Protein AF-A0A1X2F2D3-F1 (afdb_monomer_lite)

Organism: NCBI:txid59750

Radius of gyration: 17.45 Å; chains: 1; bounding box: 30×49×47 Å

Foldseek 3Di:
DDDDDDDPPPPPPDPVNVVVVVCVVVLQEDEPVDPDRDPNNQWYWDQDPVRDIDIDGDDPPDD

Secondary structure (DSSP, 8-state):
--------TTS---HHHH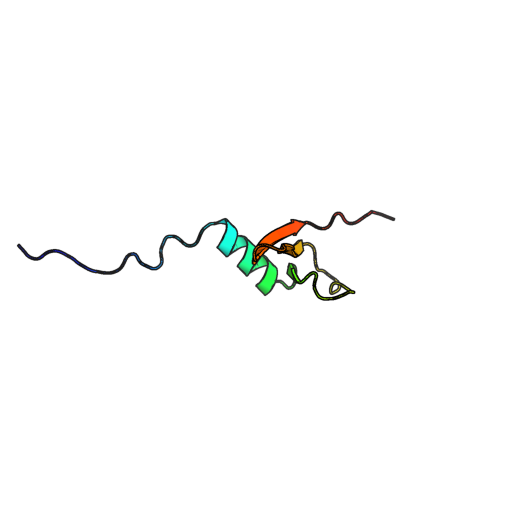HHHHHHHTT-EEETTSSSPPTT--EEEEE-TTS-EEEEE------

Sequence (63 aa):
MSRLTTKRDDADRSEKELFEESLREHGQLANSESEELPPGATHEETTDETGERTVRRKRMSAF

Structure (mmCIF, N/CA/C/O backbone):
data_AF-A0A1X2F2D3-F1
#
_entry.id   AF-A0A1X2F2D3-F1
#
loop_
_atom_site.group_PDB
_atom_site.id
_atom_site.type_symbol
_atom_site.label_atom_id
_atom_site.label_alt_id
_atom_site.label_comp_id
_atom_site.label_asym_id
_atom_site.label_entity_id
_atom_site.label_seq_id
_atom_site.pdbx_PDB_ins_code
_atom_site.Cartn_x
_atom_site.Cartn_y
_atom_site.Cartn_z
_atom_site.occupancy
_atom_site.B_iso_or_equiv
_atom_site.auth_seq_id
_atom_site.auth_comp_id
_atom_site.auth_asym_id
_atom_site.auth_atom_id
_atom_site.pdbx_PDB_model_num
ATOM 1 N N . MET A 1 1 ? -12.732 32.241 34.035 1.00 44.34 1 MET A N 1
ATOM 2 C CA . MET A 1 1 ? -11.856 31.087 33.739 1.00 44.34 1 MET A CA 1
ATOM 3 C C . MET A 1 1 ? -12.202 30.581 32.347 1.00 44.34 1 MET A C 1
ATOM 5 O O . MET A 1 1 ? -13.218 29.917 32.188 1.00 44.34 1 MET A O 1
ATOM 9 N N . SER A 1 2 ? -11.434 30.983 31.334 1.00 46.12 2 SER A N 1
ATOM 10 C CA . SER A 1 2 ? -11.706 30.638 29.932 1.00 46.12 2 SER A CA 1
ATOM 11 C C . SER A 1 2 ? -11.153 29.249 29.621 1.00 46.12 2 SER A C 1
ATOM 13 O O . SER A 1 2 ? -9.964 29.003 29.814 1.00 46.12 2 SER A O 1
ATOM 15 N N . ARG A 1 3 ? -12.019 28.330 29.177 1.00 56.75 3 ARG A N 1
ATOM 16 C CA . ARG A 1 3 ? -11.616 27.001 28.704 1.00 56.75 3 ARG A CA 1
ATOM 17 C C . ARG A 1 3 ? -10.894 27.146 27.368 1.00 56.75 3 ARG A C 1
ATOM 19 O O . ARG A 1 3 ? -11.474 27.609 26.390 1.00 56.75 3 ARG A O 1
ATOM 26 N N . LEU A 1 4 ? -9.632 26.737 27.367 1.00 54.00 4 LEU A N 1
ATOM 27 C CA . LEU A 1 4 ? -8.797 26.562 26.190 1.00 54.00 4 LEU A CA 1
ATOM 28 C C . LEU A 1 4 ? -9.427 25.464 25.316 1.00 54.00 4 LEU A C 1
ATOM 30 O O . LEU A 1 4 ? -9.431 24.296 25.692 1.00 54.00 4 LEU A O 1
ATOM 34 N N . THR A 1 5 ? -10.016 25.850 24.188 1.00 71.25 5 THR A N 1
ATOM 35 C CA . THR A 1 5 ? -10.515 24.932 23.158 1.00 71.25 5 THR A CA 1
ATOM 36 C C . THR A 1 5 ? -9.738 25.228 21.891 1.00 71.25 5 THR A C 1
ATOM 38 O O . THR A 1 5 ? -10.109 26.087 21.098 1.00 71.25 5 THR A O 1
ATOM 41 N N . THR A 1 6 ? -8.605 24.558 21.717 1.00 57.25 6 THR A N 1
ATOM 42 C CA . THR A 1 6 ? -7.873 24.661 20.458 1.00 57.25 6 THR A CA 1
ATOM 43 C C . THR A 1 6 ? -7.178 23.345 20.149 1.00 57.25 6 THR A C 1
ATOM 45 O O . THR A 1 6 ? -6.158 23.015 20.743 1.00 57.25 6 THR A O 1
ATOM 48 N N . LYS A 1 7 ? -7.801 22.627 19.207 1.00 53.31 7 LYS A N 1
ATOM 49 C CA . LYS A 1 7 ? -7.200 21.781 18.171 1.00 53.31 7 LYS A CA 1
ATOM 50 C C . LYS A 1 7 ? -6.169 20.752 18.643 1.00 53.31 7 LYS A C 1
ATOM 52 O O . LYS A 1 7 ? -4.980 21.041 18.721 1.00 53.31 7 LYS A O 1
ATOM 57 N N . ARG A 1 8 ? -6.623 19.515 18.839 1.00 52.06 8 ARG A N 1
ATOM 58 C CA . ARG A 1 8 ? -5.767 18.318 18.747 1.00 52.06 8 ARG A CA 1
ATOM 59 C C . ARG A 1 8 ? -6.317 17.339 17.708 1.00 52.06 8 ARG A C 1
ATOM 61 O O . ARG A 1 8 ? -6.252 16.139 17.911 1.00 52.06 8 ARG A O 1
ATOM 68 N N . ASP A 1 9 ? -6.884 17.850 16.621 1.00 51.66 9 ASP A N 1
ATOM 69 C CA . ASP A 1 9 ? -7.534 17.001 15.615 1.00 51.66 9 ASP A CA 1
ATOM 70 C C . ASP A 1 9 ? -6.559 16.423 14.566 1.00 51.66 9 ASP A C 1
ATOM 72 O O . ASP A 1 9 ? -6.988 15.664 13.711 1.00 51.66 9 ASP A O 1
ATOM 76 N N . ASP A 1 10 ? -5.253 16.718 14.644 1.00 53.59 10 ASP A N 1
ATOM 77 C CA . ASP A 1 10 ? -4.250 16.278 13.648 1.00 53.59 10 ASP A CA 1
ATOM 78 C C . ASP A 1 10 ? -3.163 15.326 14.198 1.00 53.59 10 ASP A C 1
ATOM 80 O O . ASP A 1 10 ? -2.245 14.953 13.473 1.00 53.59 10 ASP A O 1
ATOM 84 N N . ALA A 1 11 ? -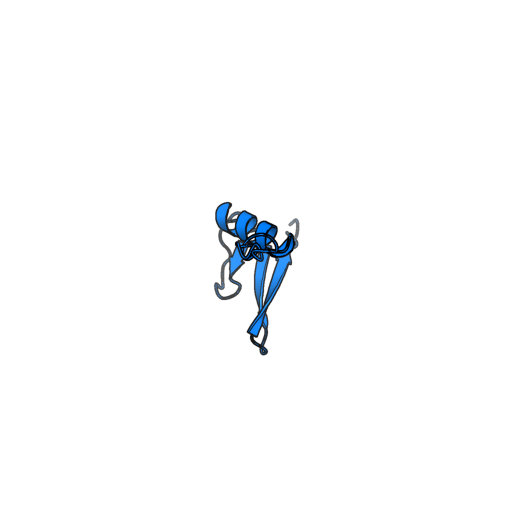3.210 14.938 15.479 1.00 54.00 11 ALA A N 1
ATOM 85 C CA . ALA A 1 11 ? -2.074 14.272 16.140 1.00 54.00 11 ALA A CA 1
ATOM 86 C C . ALA A 1 11 ? -2.186 12.743 16.296 1.00 54.00 11 ALA A C 1
ATOM 88 O O . ALA A 1 11 ? -1.260 12.141 16.829 1.00 54.00 11 ALA A O 1
ATOM 89 N N . ASP A 1 12 ? -3.275 12.121 15.839 1.00 59.09 12 ASP A N 1
ATOM 90 C CA . ASP A 1 12 ? -3.518 10.674 15.988 1.00 59.09 12 ASP A CA 1
ATOM 91 C C . ASP A 1 12 ? -3.603 9.959 14.629 1.00 59.09 12 ASP A C 1
ATOM 93 O O . ASP A 1 12 ? -4.353 9.001 14.448 1.00 59.09 12 ASP A O 1
ATOM 97 N N . ARG A 1 13 ? -2.823 10.415 13.639 1.00 62.25 13 ARG A N 1
ATOM 98 C CA . ARG A 1 13 ? -2.576 9.578 12.459 1.00 62.25 13 ARG A CA 1
ATOM 99 C C . ARG A 1 13 ? -1.761 8.381 12.928 1.00 62.25 13 ARG A C 1
ATOM 101 O O . ARG A 1 13 ? -0.674 8.546 13.483 1.00 62.25 13 ARG A O 1
ATOM 108 N N . SER A 1 14 ? -2.307 7.183 12.764 1.00 80.56 14 SER A N 1
ATOM 109 C CA . SER A 1 14 ? -1.651 5.978 13.268 1.00 80.56 14 SER A CA 1
ATOM 110 C C . SER A 1 14 ? -0.310 5.769 12.553 1.00 80.56 14 SER A C 1
ATOM 112 O O . SER A 1 14 ? -0.180 6.071 11.366 1.00 80.56 14 SER A O 1
ATOM 114 N N . GLU A 1 15 ? 0.696 5.210 13.236 1.00 82.62 15 GLU A N 1
ATOM 115 C CA . GLU A 1 15 ? 1.983 4.853 12.603 1.00 82.62 15 GLU A CA 1
ATOM 116 C C . GLU A 1 15 ? 1.778 3.979 11.352 1.00 82.62 15 GLU A C 1
ATOM 118 O O . GLU A 1 15 ? 2.530 4.072 10.383 1.00 82.62 15 GLU A O 1
ATOM 123 N N . LYS A 1 16 ? 0.703 3.177 11.354 1.00 81.56 16 LYS A N 1
ATOM 124 C CA . LYS A 1 16 ? 0.236 2.395 10.208 1.00 81.56 16 LYS A CA 1
ATOM 125 C C . LYS A 1 16 ? -0.103 3.281 9.005 1.00 81.56 16 LYS A C 1
ATOM 127 O O . LYS A 1 16 ? 0.373 3.007 7.912 1.00 81.56 16 LYS A O 1
ATOM 132 N N . GLU A 1 17 ? -0.887 4.339 9.186 1.00 84.94 17 GLU A N 1
ATOM 133 C CA . GLU A 1 17 ? -1.272 5.240 8.090 1.00 84.94 17 GLU A CA 1
ATOM 134 C C . GLU A 1 17 ? -0.072 5.991 7.510 1.00 84.94 17 GLU A C 1
ATOM 136 O O . GLU A 1 17 ? 0.031 6.122 6.293 1.00 84.94 17 GLU A O 1
ATOM 141 N N . LEU A 1 18 ? 0.856 6.434 8.364 1.00 89.06 18 LEU A N 1
ATOM 142 C CA . LEU A 1 18 ? 2.094 7.086 7.923 1.00 89.06 18 LEU A CA 1
ATOM 143 C C . LEU A 1 18 ? 2.979 6.131 7.112 1.00 89.06 18 LEU A C 1
ATOM 145 O O . LEU A 1 18 ? 3.576 6.519 6.108 1.00 89.06 18 LEU A O 1
ATOM 149 N N . PHE A 1 19 ? 3.044 4.864 7.522 1.00 87.56 19 PHE A N 1
ATOM 150 C CA . PHE A 1 19 ? 3.755 3.830 6.780 1.00 87.56 19 PHE A CA 1
ATOM 151 C C . PHE A 1 19 ? 3.117 3.566 5.408 1.00 87.56 19 PHE A C 1
ATOM 153 O O . PHE A 1 19 ? 3.820 3.537 4.398 1.00 87.56 19 PHE A O 1
ATOM 160 N N . GLU A 1 20 ? 1.792 3.413 5.347 1.00 87.25 20 GLU A N 1
ATOM 161 C CA . GLU A 1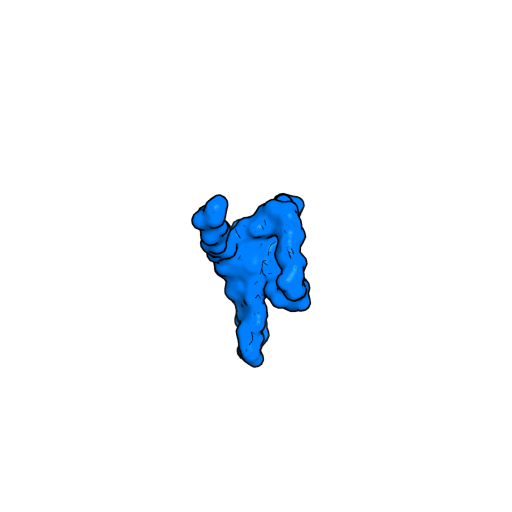 20 ? 1.063 3.210 4.088 1.00 87.25 20 GLU A CA 1
ATOM 162 C C . GLU A 1 20 ? 1.233 4.395 3.125 1.00 87.25 20 GLU A C 1
ATOM 164 O O . GLU A 1 20 ? 1.449 4.195 1.929 1.00 87.25 20 GLU A O 1
ATOM 169 N N . GLU A 1 21 ? 1.184 5.626 3.640 1.00 87.94 21 GLU A N 1
ATOM 170 C CA . GLU A 1 21 ? 1.419 6.849 2.867 1.00 87.94 21 GLU A CA 1
ATOM 171 C C . GLU A 1 21 ? 2.834 6.878 2.280 1.00 87.94 21 GLU A C 1
ATOM 173 O O . GLU A 1 21 ? 2.985 7.053 1.071 1.00 87.94 21 GLU A O 1
ATOM 178 N N . SER A 1 22 ? 3.856 6.582 3.089 1.00 89.69 22 SER A N 1
ATOM 179 C CA . SER A 1 22 ? 5.246 6.494 2.623 1.00 89.69 22 SER A CA 1
ATOM 180 C C . SER A 1 22 ? 5.419 5.461 1.502 1.00 89.69 22 SER A C 1
ATOM 182 O O . SER A 1 22 ? 6.077 5.732 0.494 1.00 89.69 22 SER A O 1
ATOM 184 N N . LEU A 1 23 ? 4.783 4.289 1.611 1.00 88.12 23 LEU A N 1
ATOM 185 C CA . LEU A 1 23 ? 4.839 3.284 0.549 1.00 88.12 23 LEU A CA 1
ATOM 186 C C . LEU A 1 23 ? 4.199 3.781 -0.757 1.00 88.12 23 LEU A C 1
ATOM 188 O O . LEU A 1 23 ? 4.715 3.471 -1.833 1.00 88.12 23 LEU A O 1
ATOM 192 N N . ARG A 1 24 ? 3.103 4.549 -0.693 1.00 85.81 24 ARG A N 1
ATOM 193 C CA . ARG A 1 24 ? 2.482 5.156 -1.886 1.00 85.81 24 ARG A CA 1
ATOM 194 C C . ARG A 1 24 ? 3.384 6.214 -2.509 1.00 85.81 24 ARG A C 1
ATOM 196 O O . ARG A 1 24 ? 3.584 6.187 -3.721 1.00 85.81 24 ARG A O 1
ATOM 203 N N . GLU A 1 25 ? 3.958 7.100 -1.698 1.00 87.94 25 GLU A N 1
ATOM 204 C CA . GLU A 1 25 ? 4.857 8.166 -2.164 1.00 87.94 25 GLU A CA 1
ATOM 205 C C . GLU A 1 25 ? 6.091 7.616 -2.887 1.00 87.94 25 GLU A C 1
ATOM 207 O O . GLU A 1 25 ? 6.522 8.162 -3.902 1.00 87.94 25 GLU A O 1
ATOM 212 N N . HIS A 1 26 ? 6.634 6.495 -2.409 1.00 87.75 26 HIS A N 1
ATOM 213 C CA . HIS A 1 26 ? 7.782 5.836 -3.028 1.00 87.75 26 HIS A CA 1
ATOM 214 C C . HIS A 1 26 ? 7.421 4.889 -4.184 1.00 87.75 26 HIS A C 1
ATOM 216 O O . HIS A 1 26 ? 8.313 4.227 -4.718 1.00 87.75 26 HIS A O 1
ATOM 222 N N . GLY A 1 27 ? 6.143 4.780 -4.570 1.00 83.44 27 GLY A N 1
ATOM 223 C CA . GLY A 1 27 ? 5.691 3.832 -5.599 1.00 83.44 27 GLY A CA 1
ATOM 224 C C . GLY A 1 27 ? 5.887 2.362 -5.203 1.00 83.44 27 GLY A C 1
ATOM 225 O O . GLY A 1 27 ? 5.989 1.484 -6.057 1.00 83.44 27 GLY A O 1
ATOM 226 N N . GLN A 1 28 ? 5.985 2.093 -3.901 1.00 87.62 28 GLN A N 1
ATOM 227 C CA . GLN A 1 28 ? 6.207 0.771 -3.320 1.00 87.62 28 GLN A CA 1
ATOM 228 C C . GLN A 1 28 ? 4.905 0.061 -2.932 1.00 87.62 28 GLN A C 1
ATOM 230 O O . GLN A 1 28 ? 4.942 -1.156 -2.725 1.00 87.62 28 GLN A O 1
ATOM 235 N N . LEU A 1 29 ? 3.791 0.796 -2.835 1.00 86.75 29 LEU A N 1
ATOM 236 C CA . LEU A 1 29 ? 2.440 0.264 -2.668 1.00 86.75 29 LEU A CA 1
ATOM 237 C C . LEU A 1 29 ? 1.711 0.240 -4.008 1.00 86.75 29 LEU A C 1
ATOM 239 O O . LEU A 1 29 ? 1.681 1.243 -4.720 1.00 86.75 29 LEU A O 1
ATOM 243 N N . ALA A 1 30 ? 1.077 -0.883 -4.316 1.00 82.19 30 ALA A N 1
ATOM 244 C CA . ALA A 1 30 ? 0.223 -1.021 -5.485 1.00 82.19 30 ALA A CA 1
ATOM 245 C C . ALA A 1 30 ? -1.145 -1.594 -5.102 1.00 82.19 30 ALA A C 1
ATOM 247 O O . ALA A 1 30 ? -1.254 -2.393 -4.172 1.00 82.19 30 ALA A O 1
ATOM 248 N N . ASN A 1 31 ? -2.185 -1.180 -5.823 1.00 78.12 31 ASN A N 1
ATOM 249 C CA . ASN A 1 31 ? -3.537 -1.685 -5.615 1.00 78.12 31 ASN A CA 1
ATOM 250 C C . ASN A 1 31 ? -3.695 -3.029 -6.324 1.00 78.12 31 ASN A C 1
ATOM 252 O O . ASN A 1 31 ? -3.387 -3.144 -7.512 1.00 78.12 31 ASN A O 1
ATOM 256 N N . SER A 1 32 ? -4.218 -4.023 -5.604 1.00 67.44 32 SER A N 1
ATOM 257 C CA . SER A 1 32 ? -4.471 -5.375 -6.126 1.00 67.44 32 SER A CA 1
ATOM 258 C C . SER A 1 32 ? -5.509 -5.409 -7.263 1.00 67.44 32 SER A C 1
ATOM 260 O O . SER A 1 32 ? -5.669 -6.426 -7.927 1.00 67.44 32 SER A O 1
ATOM 262 N N . GLU A 1 33 ? -6.203 -4.294 -7.531 1.00 63.22 33 GLU A N 1
ATOM 263 C CA . GLU A 1 33 ? -7.115 -4.152 -8.677 1.00 63.22 33 GLU A CA 1
ATOM 264 C C . GLU A 1 33 ? -6.399 -4.190 -10.037 1.00 63.22 33 GLU A C 1
ATOM 266 O O . GLU A 1 33 ? -7.043 -4.392 -11.064 1.00 63.22 33 GLU A O 1
ATOM 271 N N . SER A 1 34 ? -5.079 -3.993 -10.073 1.00 59.69 34 SER A N 1
ATOM 272 C CA . SER A 1 34 ? -4.293 -4.146 -11.300 1.00 59.69 34 SER A CA 1
ATOM 273 C C . SER A 1 34 ? -3.732 -5.565 -11.400 1.00 59.69 34 SER A C 1
ATOM 275 O O . SER A 1 34 ? -3.000 -6.002 -10.516 1.00 59.69 34 SER A O 1
ATOM 277 N N . GLU A 1 35 ? -4.030 -6.263 -12.505 1.00 57.06 35 GLU A N 1
ATOM 278 C CA . GLU A 1 35 ? -3.513 -7.614 -12.809 1.0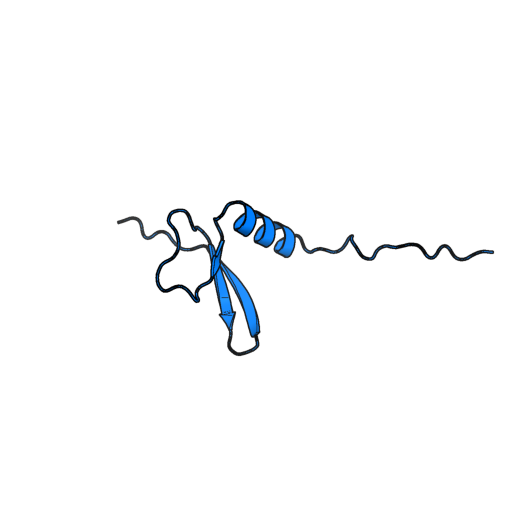0 57.06 35 GLU A CA 1
ATOM 279 C C . GLU A 1 35 ? -1.976 -7.684 -12.786 1.00 57.06 35 GLU A C 1
ATOM 281 O O . GLU A 1 35 ? -1.395 -8.741 -12.534 1.00 57.06 35 GLU A O 1
ATOM 286 N N . GLU A 1 36 ? -1.309 -6.549 -13.010 1.00 63.03 36 GLU A N 1
ATOM 287 C CA . GLU A 1 36 ? 0.140 -6.439 -13.032 1.00 63.03 36 GLU A CA 1
ATOM 288 C C . GLU A 1 36 ? 0.603 -5.302 -12.111 1.00 63.03 36 GLU A C 1
ATOM 290 O O . GLU A 1 36 ? 0.261 -4.133 -12.295 1.00 63.03 36 GLU A O 1
ATOM 295 N N . LEU A 1 37 ? 1.376 -5.652 -11.079 1.00 65.00 37 LEU A N 1
ATOM 296 C CA . LEU A 1 37 ? 1.943 -4.668 -10.157 1.00 65.00 37 LEU A CA 1
ATOM 297 C C . LEU A 1 37 ? 3.127 -3.954 -10.829 1.00 65.00 37 LEU A C 1
ATOM 299 O O . LEU A 1 37 ? 3.947 -4.619 -11.470 1.00 65.00 37 LEU A O 1
ATOM 303 N N . PRO A 1 38 ? 3.281 -2.632 -10.640 1.00 69.50 38 PRO A N 1
ATOM 304 C CA . PRO A 1 38 ? 4.377 -1.887 -11.236 1.00 69.50 38 PRO A CA 1
ATOM 305 C C . PRO A 1 38 ? 5.748 -2.411 -10.770 1.00 69.50 38 PRO A C 1
ATOM 307 O O . PRO A 1 38 ? 5.896 -2.874 -9.629 1.00 69.50 38 PRO A O 1
ATOM 310 N N . PRO A 1 39 ? 6.782 -2.331 -11.629 1.00 70.62 39 PRO A N 1
ATOM 311 C CA . PRO A 1 39 ? 8.132 -2.747 -11.272 1.00 70.62 39 PRO A CA 1
ATOM 312 C C . PRO A 1 39 ? 8.642 -1.907 -10.093 1.00 70.62 39 PRO A C 1
ATOM 314 O O . PRO A 1 39 ? 8.725 -0.686 -10.181 1.00 70.62 39 PRO A O 1
ATOM 317 N N . GLY A 1 40 ? 8.973 -2.571 -8.982 1.00 74.75 40 GLY A N 1
ATOM 318 C CA . GLY A 1 40 ? 9.395 -1.920 -7.734 1.00 74.75 40 GLY A CA 1
ATOM 319 C C . GLY A 1 40 ? 8.346 -1.924 -6.617 1.00 74.75 40 GLY A C 1
ATOM 320 O O . GLY A 1 40 ? 8.701 -1.658 -5.467 1.00 74.75 40 GLY A O 1
ATOM 321 N N . ALA A 1 41 ? 7.097 -2.310 -6.903 1.00 82.50 41 ALA A N 1
ATOM 322 C CA . ALA A 1 41 ? 6.094 -2.532 -5.867 1.00 82.50 41 ALA A CA 1
ATOM 323 C C . ALA A 1 41 ? 6.529 -3.672 -4.933 1.00 82.50 41 ALA A C 1
ATOM 325 O O . ALA A 1 41 ? 6.758 -4.812 -5.351 1.00 82.50 41 ALA A O 1
ATOM 326 N N . THR A 1 42 ? 6.645 -3.359 -3.644 1.00 85.50 42 THR A N 1
ATOM 327 C CA . THR A 1 42 ? 7.016 -4.319 -2.594 1.00 85.50 42 THR A CA 1
ATOM 328 C C . THR A 1 42 ? 5.825 -4.703 -1.723 1.00 85.50 42 THR A C 1
ATOM 330 O O . THR A 1 42 ? 5.852 -5.759 -1.087 1.00 85.50 42 THR A O 1
ATOM 333 N N . HIS A 1 43 ? 4.780 -3.877 -1.716 1.00 89.00 43 HIS A N 1
ATOM 334 C CA . HIS A 1 43 ? 3.558 -4.058 -0.949 1.00 89.00 43 HIS A CA 1
ATOM 335 C C . HIS A 1 43 ? 2.336 -3.955 -1.858 1.00 89.00 43 HIS A C 1
A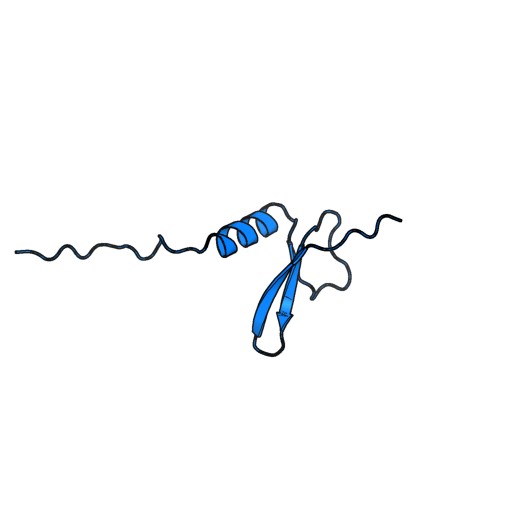TOM 337 O O . HIS A 1 43 ? 2.345 -3.263 -2.876 1.00 89.00 43 HIS A O 1
ATOM 343 N N . GLU A 1 44 ? 1.284 -4.651 -1.462 1.00 87.38 44 GLU A N 1
ATOM 344 C CA . GLU A 1 44 ? 0.005 -4.683 -2.149 1.00 87.38 44 GLU A CA 1
ATOM 345 C C . GLU A 1 44 ? -1.100 -4.297 -1.170 1.00 87.38 44 GLU A C 1
ATOM 347 O O . GLU A 1 44 ? -1.157 -4.828 -0.058 1.00 87.38 44 GLU A O 1
ATOM 352 N N . GLU A 1 45 ? -1.957 -3.374 -1.588 1.00 87.38 45 GLU A N 1
ATOM 353 C CA . GLU A 1 45 ? -3.191 -3.029 -0.894 1.00 87.38 45 GLU A CA 1
ATOM 354 C C . GLU A 1 45 ? -4.334 -3.875 -1.461 1.00 87.38 45 GLU A C 1
ATOM 356 O O . GLU A 1 45 ? -4.609 -3.858 -2.665 1.00 87.38 45 GLU A O 1
ATOM 361 N N . THR A 1 46 ? -4.990 -4.629 -0.584 1.00 86.56 46 THR A N 1
ATOM 362 C CA . THR A 1 46 ? -6.209 -5.382 -0.876 1.00 86.56 46 THR A CA 1
ATOM 363 C C . THR A 1 46 ? -7.353 -4.814 -0.059 1.00 86.56 46 THR A C 1
ATOM 365 O O . THR A 1 46 ? -7.191 -4.557 1.133 1.00 86.56 46 THR A O 1
ATOM 368 N N . THR A 1 47 ? -8.511 -4.662 -0.688 1.00 86.06 47 THR A N 1
ATOM 369 C CA . THR A 1 47 ? -9.760 -4.368 0.017 1.00 86.06 47 THR A CA 1
ATOM 370 C C . THR A 1 47 ? -10.588 -5.643 0.048 1.00 86.06 47 THR A C 1
ATOM 372 O O . THR A 1 47 ? -10.736 -6.295 -0.987 1.00 86.06 47 THR A O 1
ATOM 375 N N . ASP A 1 48 ? -11.068 -6.037 1.223 1.00 84.81 48 ASP A N 1
ATOM 376 C CA . ASP A 1 48 ? -11.925 -7.213 1.359 1.00 84.81 48 ASP A CA 1
ATOM 377 C C . ASP A 1 48 ? -13.403 -6.913 1.046 1.00 84.81 48 ASP A C 1
ATOM 379 O O . ASP A 1 48 ? -13.786 -5.790 0.711 1.00 84.81 48 ASP A O 1
ATOM 383 N N . GLU A 1 49 ? -14.255 -7.935 1.146 1.00 87.62 49 GLU A N 1
ATOM 384 C CA . GLU A 1 49 ? -15.696 -7.834 0.875 1.00 87.62 49 GLU A CA 1
ATOM 385 C C . GLU A 1 49 ? -16.458 -6.915 1.846 1.00 87.62 49 GLU A C 1
ATOM 387 O O . GLU A 1 49 ? -17.563 -6.470 1.533 1.00 87.62 49 GLU A O 1
ATOM 392 N N . THR A 1 50 ? -15.876 -6.604 3.007 1.00 90.56 50 THR A N 1
ATOM 393 C CA . THR A 1 50 ? -16.447 -5.678 3.995 1.00 90.56 50 THR A CA 1
ATOM 394 C C . THR A 1 50 ? -16.024 -4.228 3.751 1.00 90.56 50 THR A C 1
ATOM 396 O O . THR A 1 50 ? -16.558 -3.313 4.382 1.00 90.56 50 THR A O 1
ATOM 399 N N . GLY A 1 51 ? -15.102 -4.002 2.809 1.00 82.25 51 GLY A N 1
ATOM 400 C CA . GLY A 1 51 ? -14.487 -2.704 2.557 1.00 82.25 51 GLY A CA 1
ATOM 401 C C . GLY A 1 51 ? -13.277 -2.423 3.451 1.00 82.25 51 GLY A C 1
ATOM 402 O O . GLY A 1 51 ? -12.780 -1.294 3.455 1.00 82.25 51 GLY A O 1
ATOM 403 N N . GLU A 1 52 ? -12.790 -3.409 4.213 1.00 84.94 52 GLU A N 1
ATOM 404 C CA . GLU A 1 52 ? -11.600 -3.240 5.041 1.00 84.94 52 GLU A CA 1
ATOM 405 C C . GLU A 1 52 ? -10.338 -3.330 4.175 1.00 84.94 52 GLU A C 1
ATOM 407 O O . GLU A 1 52 ? -10.138 -4.266 3.395 1.00 84.94 52 GLU A O 1
ATOM 412 N N . ARG A 1 53 ? -9.463 -2.327 4.313 1.00 84.00 53 ARG A N 1
ATOM 413 C CA . ARG A 1 53 ? -8.192 -2.262 3.587 1.00 84.00 53 ARG A CA 1
ATOM 414 C C . ARG A 1 53 ? -7.076 -2.916 4.387 1.00 84.00 53 ARG A C 1
ATOM 416 O O . ARG A 1 53 ? -6.803 -2.542 5.532 1.00 84.00 53 ARG A O 1
ATOM 423 N N . THR A 1 54 ? -6.354 -3.815 3.738 1.00 85.75 54 THR A N 1
ATOM 424 C CA . THR A 1 54 ? -5.162 -4.466 4.277 1.00 85.75 54 THR A CA 1
ATOM 425 C C . THR A 1 54 ? -3.981 -4.296 3.334 1.00 85.75 54 THR A C 1
ATOM 427 O O . THR A 1 54 ? -4.085 -4.526 2.133 1.00 85.75 54 THR A O 1
ATOM 430 N N . VAL A 1 55 ? -2.827 -3.930 3.894 1.00 86.69 55 VAL A N 1
ATOM 431 C CA . VAL A 1 55 ? -1.561 -3.854 3.162 1.00 86.69 55 VAL A CA 1
ATOM 432 C C . VAL A 1 55 ? -0.706 -5.067 3.500 1.00 86.69 55 VAL A C 1
ATOM 434 O O . VAL A 1 55 ? -0.416 -5.337 4.667 1.00 86.69 55 VAL A O 1
ATOM 437 N N . ARG A 1 56 ? -0.277 -5.806 2.474 1.00 86.69 56 ARG A N 1
ATOM 438 C CA . ARG A 1 56 ? 0.564 -7.001 2.610 1.00 86.69 56 ARG A CA 1
ATOM 439 C C . ARG A 1 56 ? 1.854 -6.857 1.818 1.00 86.69 56 ARG A C 1
ATOM 441 O O . ARG A 1 56 ? 1.858 -6.417 0.673 1.00 86.69 56 ARG A O 1
ATOM 448 N N . ARG A 1 57 ? 2.976 -7.270 2.407 1.00 86.88 57 ARG A N 1
ATOM 449 C CA . ARG A 1 57 ? 4.261 -7.318 1.699 1.00 86.88 57 ARG A CA 1
ATOM 450 C C . ARG A 1 57 ? 4.275 -8.494 0.724 1.00 86.88 57 ARG A C 1
ATOM 452 O O . ARG A 1 57 ? 4.066 -9.639 1.130 1.00 86.88 57 ARG A O 1
ATOM 459 N N . LYS A 1 58 ? 4.594 -8.236 -0.544 1.00 78.31 58 LYS A N 1
ATOM 460 C CA . LYS A 1 58 ? 4.755 -9.286 -1.551 1.00 78.31 58 LYS A CA 1
ATOM 461 C C . LYS A 1 58 ? 6.011 -10.093 -1.226 1.00 78.31 58 LYS A C 1
ATOM 463 O O . LYS A 1 58 ? 7.112 -9.550 -1.117 1.00 78.31 58 LYS A O 1
ATOM 468 N N . ARG A 1 59 ? 5.867 -11.411 -1.076 1.00 71.69 59 ARG A N 1
ATOM 469 C CA . ARG A 1 59 ? 7.028 -12.306 -1.061 1.00 71.69 59 ARG A CA 1
ATOM 470 C C . ARG A 1 59 ? 7.569 -12.351 -2.485 1.00 71.69 59 ARG A C 1
ATOM 472 O O . ARG A 1 59 ? 6.951 -12.964 -3.351 1.00 71.69 59 ARG A O 1
ATOM 479 N N . MET A 1 60 ? 8.691 -11.677 -2.740 1.00 61.88 60 MET A N 1
ATOM 480 C CA . MET A 1 60 ? 9.440 -11.925 -3.968 1.00 61.88 60 MET A CA 1
ATOM 481 C C . MET A 1 60 ? 9.876 -13.384 -3.921 1.00 61.88 60 MET A C 1
ATOM 483 O O . MET A 1 60 ? 10.701 -13.772 -3.095 1.00 61.88 60 MET A O 1
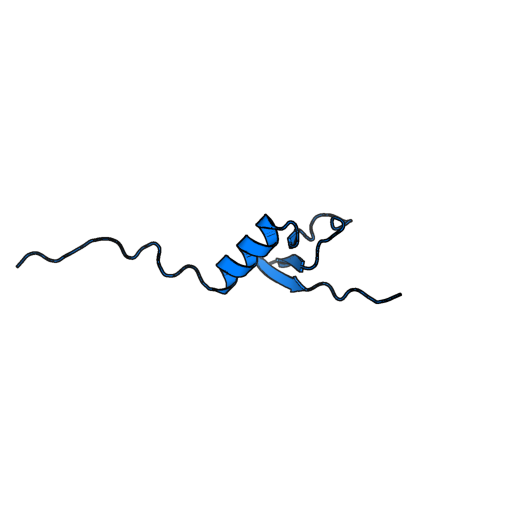ATOM 487 N N . SER A 1 61 ? 9.233 -14.207 -4.742 1.00 52.78 61 SER A N 1
ATOM 488 C CA . SER A 1 61 ? 9.685 -15.570 -4.969 1.00 52.78 61 SER A CA 1
ATOM 489 C C . SER A 1 61 ? 11.000 -15.414 -5.718 1.00 52.78 61 SER A C 1
ATOM 491 O O . SER A 1 61 ? 10.992 -14.975 -6.865 1.00 52.78 61 SER A O 1
ATOM 493 N N . ALA A 1 62 ? 12.120 -15.623 -5.026 1.00 47.22 62 ALA A N 1
ATOM 494 C CA . ALA A 1 62 ? 13.422 -15.702 -5.665 1.00 47.22 62 ALA A CA 1
ATOM 495 C C . ALA A 1 62 ? 13.366 -16.887 -6.638 1.00 47.22 62 ALA A C 1
ATOM 497 O O . ALA A 1 62 ? 13.281 -18.032 -6.192 1.00 47.22 62 ALA A O 1
ATOM 498 N N . PHE A 1 63 ? 13.302 -16.589 -7.934 1.00 48.16 63 PHE A N 1
ATOM 499 C CA . PHE A 1 63 ? 13.531 -17.548 -9.010 1.00 48.16 63 PHE A CA 1
ATOM 500 C C . PHE A 1 63 ? 14.994 -17.461 -9.432 1.00 48.16 63 PHE A C 1
ATOM 502 O O . PHE A 1 63 ? 15.506 -16.319 -9.509 1.00 48.16 63 PHE A O 1
#

pLDDT: mean 74.12, std 14.51, range [44.34, 90.56]